Protein AF-A0A8T4KJW9-F1 (afdb_monomer)

Radius of gyration: 10.54 Å; Cα contacts (8 Å, |Δi|>4): 131; chains: 1; bounding box: 28×22×25 Å

Mean predicted aligned error: 3.79 Å

Structure (mmCIF, N/CA/C/O backbone):
data_AF-A0A8T4KJW9-F1
#
_entry.id   AF-A0A8T4KJW9-F1
#
loop_
_atom_site.group_PDB
_atom_site.id
_atom_site.type_symbol
_atom_site.label_atom_id
_atom_site.label_alt_id
_atom_site.label_comp_id
_atom_site.label_asym_id
_atom_site.label_entity_id
_atom_site.label_seq_id
_atom_site.pdbx_PDB_ins_code
_atom_site.Cartn_x
_atom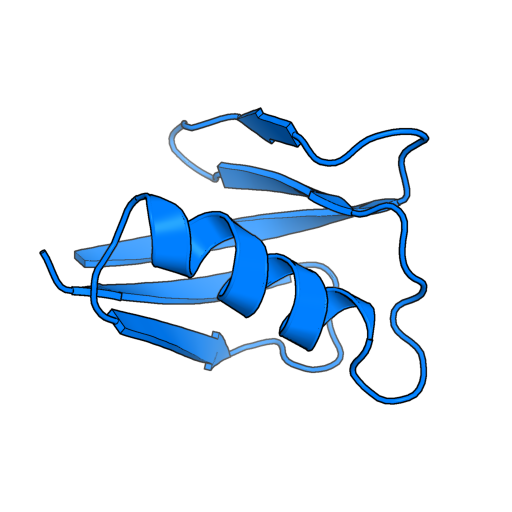_site.Cartn_y
_atom_site.Cartn_z
_atom_site.occupancy
_atom_site.B_iso_or_equiv
_atom_site.auth_seq_id
_atom_site.auth_comp_id
_atom_site.auth_asym_id
_atom_site.auth_atom_id
_atom_site.pdbx_PDB_model_num
ATOM 1 N N . MET A 1 1 ? -9.259 -2.697 8.818 1.00 90.06 1 MET A N 1
ATOM 2 C CA . MET A 1 1 ? -10.008 -3.074 7.600 1.00 90.06 1 MET A CA 1
ATOM 3 C C . MET A 1 1 ? -9.076 -3.669 6.555 1.00 90.06 1 MET A C 1
ATOM 5 O O . MET A 1 1 ? -7.929 -3.253 6.464 1.00 90.06 1 MET A O 1
ATOM 9 N N . ILE A 1 2 ? -9.560 -4.638 5.776 1.00 91.00 2 ILE A N 1
ATOM 10 C CA . ILE A 1 2 ? -8.801 -5.260 4.683 1.00 91.00 2 ILE A CA 1
ATOM 11 C C . ILE A 1 2 ? -9.374 -4.759 3.359 1.00 91.00 2 ILE A C 1
ATOM 13 O O . ILE A 1 2 ? -10.580 -4.843 3.139 1.00 91.00 2 ILE A O 1
ATOM 17 N N . VAL A 1 3 ? -8.515 -4.241 2.483 1.00 91.38 3 VAL A N 1
ATOM 18 C CA . VAL A 1 3 ? -8.894 -3.693 1.179 1.00 91.38 3 VAL A CA 1
ATOM 19 C C . VAL A 1 3 ? -8.090 -4.353 0.068 1.00 91.38 3 VAL A C 1
ATOM 21 O O . VAL A 1 3 ? -6.889 -4.597 0.193 1.00 91.38 3 VAL A O 1
ATOM 24 N N . ASN A 1 4 ? -8.749 -4.637 -1.050 1.00 92.88 4 ASN A N 1
ATOM 25 C CA . ASN A 1 4 ? -8.064 -5.061 -2.265 1.00 92.88 4 ASN A CA 1
ATOM 26 C C . ASN A 1 4 ? -7.714 -3.830 -3.091 1.00 92.88 4 ASN A C 1
ATOM 28 O O . ASN A 1 4 ? -8.541 -2.932 -3.251 1.00 92.88 4 ASN A O 1
ATOM 32 N N . CYS A 1 5 ? -6.501 -3.794 -3.633 1.00 92.38 5 CYS A N 1
ATOM 33 C CA . CYS A 1 5 ? -6.042 -2.689 -4.450 1.00 92.38 5 CYS A CA 1
ATOM 34 C C . CYS A 1 5 ? -5.260 -3.133 -5.689 1.00 92.38 5 CYS A C 1
ATOM 36 O O . CYS A 1 5 ? -4.734 -4.245 -5.782 1.00 92.38 5 CYS A O 1
ATOM 38 N N . ILE A 1 6 ? -5.197 -2.237 -6.668 1.00 92.69 6 ILE A N 1
ATOM 39 C CA . ILE A 1 6 ? -4.431 -2.383 -7.899 1.00 92.69 6 ILE A CA 1
ATOM 40 C C . ILE A 1 6 ? -3.429 -1.240 -7.965 1.00 92.69 6 ILE A C 1
ATOM 42 O O . ILE A 1 6 ? -3.798 -0.070 -7.984 1.00 92.69 6 ILE A O 1
ATOM 46 N N . VAL A 1 7 ? -2.154 -1.598 -8.038 1.00 91.25 7 VAL A N 1
ATOM 47 C CA . VAL A 1 7 ? -1.040 -0.668 -8.164 1.00 91.25 7 VAL A CA 1
ATOM 48 C C . VAL A 1 7 ? -0.768 -0.394 -9.637 1.00 91.25 7 VAL A C 1
ATOM 50 O O . VAL A 1 7 ? -0.488 -1.312 -10.417 1.00 91.25 7 VAL A O 1
ATOM 53 N N . LYS A 1 8 ? -0.835 0.880 -10.013 1.00 91.44 8 LYS A N 1
ATOM 54 C CA . LYS A 1 8 ? -0.507 1.390 -11.347 1.00 91.44 8 LYS A CA 1
ATOM 55 C C . LYS A 1 8 ? 0.669 2.352 -11.251 1.00 91.44 8 LYS A C 1
ATOM 57 O O . LYS A 1 8 ? 0.806 3.068 -10.267 1.00 91.44 8 LYS A O 1
ATOM 62 N N . LYS A 1 9 ? 1.511 2.386 -12.282 1.00 88.56 9 LYS A N 1
ATOM 63 C CA . LYS A 1 9 ? 2.537 3.426 -12.409 1.00 88.56 9 LYS A CA 1
ATOM 64 C C . LYS A 1 9 ? 1.873 4.693 -12.950 1.00 88.56 9 LYS A C 1
ATOM 66 O O . LYS A 1 9 ? 1.159 4.613 -13.946 1.00 88.56 9 LYS A O 1
ATOM 71 N N . GLY A 1 10 ? 2.102 5.828 -12.304 1.00 88.69 10 GLY A N 1
ATOM 72 C CA . GLY A 1 10 ? 1.585 7.131 -12.713 1.00 88.69 10 GLY A CA 1
ATOM 73 C C . GLY A 1 10 ? 2.590 8.246 -12.439 1.00 88.69 10 GLY A C 1
ATOM 74 O O . GLY A 1 10 ? 3.636 8.018 -11.837 1.00 88.69 10 GLY A O 1
ATOM 75 N N . SER A 1 11 ? 2.272 9.460 -12.882 1.00 86.88 11 SER A N 1
ATOM 76 C CA . SER A 1 11 ? 3.148 10.630 -12.710 1.00 86.88 11 SER A CA 1
ATOM 77 C C . SER A 1 11 ? 3.104 11.225 -11.297 1.00 86.88 11 SER A C 1
ATOM 79 O O . SER A 1 11 ? 4.005 11.965 -10.920 1.00 86.88 11 SER A O 1
ATOM 81 N N . ALA A 1 12 ? 2.071 10.908 -10.512 1.00 89.19 12 ALA A N 1
ATOM 82 C CA . ALA A 1 12 ? 1.895 11.365 -9.135 1.00 89.19 12 ALA A CA 1
ATOM 83 C C . ALA A 1 12 ? 1.247 10.269 -8.277 1.00 89.19 12 ALA A C 1
ATOM 85 O O . ALA A 1 12 ? 0.533 9.408 -8.803 1.00 89.19 12 ALA A O 1
ATOM 86 N N . PHE A 1 13 ? 1.472 10.325 -6.961 1.00 91.38 13 PHE A N 1
ATOM 87 C CA . PHE A 1 13 ? 0.804 9.426 -6.025 1.00 91.38 13 PHE A CA 1
ATOM 88 C C . PHE A 1 13 ? -0.679 9.793 -5.907 1.00 91.38 13 PHE A C 1
ATOM 90 O O . PHE A 1 13 ? -1.011 10.942 -5.613 1.00 91.38 13 PHE A O 1
ATOM 97 N N . ARG A 1 14 ? -1.574 8.835 -6.163 1.00 92.75 14 ARG A N 1
ATOM 98 C CA . ARG A 1 14 ? -3.030 9.010 -6.022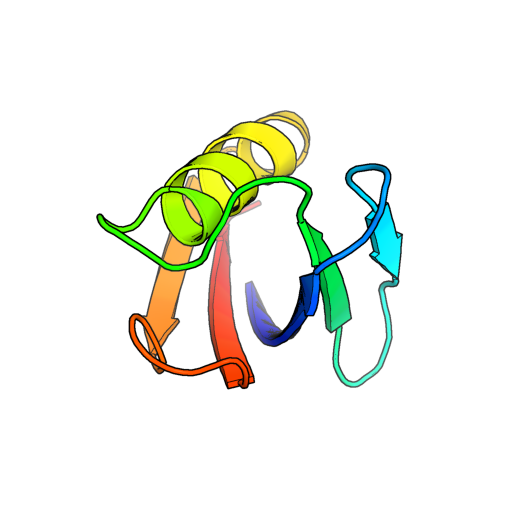 1.00 92.75 14 ARG A CA 1
ATOM 99 C C . ARG A 1 14 ? -3.677 7.721 -5.545 1.00 92.75 14 ARG A C 1
ATOM 101 O O . ARG A 1 14 ? -3.283 6.640 -5.978 1.00 92.75 14 ARG A O 1
ATOM 108 N N . VAL A 1 15 ? -4.696 7.852 -4.703 1.00 92.00 15 VAL A N 1
ATOM 109 C CA . VAL A 1 15 ? -5.484 6.730 -4.188 1.00 92.00 15 VAL A CA 1
ATOM 110 C C . VAL A 1 15 ? -6.946 6.962 -4.541 1.00 92.00 15 VAL A C 1
ATOM 112 O O . VAL A 1 15 ? -7.584 7.869 -4.016 1.00 92.00 15 VAL A O 1
ATOM 115 N N . GLU A 1 16 ? -7.481 6.132 -5.427 1.00 92.50 16 GLU A N 1
ATOM 116 C CA . GLU A 1 16 ? -8.906 6.104 -5.749 1.00 92.50 16 GLU A CA 1
ATOM 117 C C . GLU A 1 16 ? -9.571 5.017 -4.902 1.00 92.50 16 GLU A C 1
ATOM 119 O O . GLU A 1 16 ? -9.327 3.823 -5.101 1.00 92.50 16 GLU A O 1
ATOM 124 N N . LYS A 1 17 ? -10.377 5.436 -3.919 1.00 91.12 17 LYS A N 1
ATOM 125 C CA . LYS A 1 17 ? -11.095 4.543 -3.000 1.00 91.12 17 LYS A CA 1
ATOM 126 C C . LYS A 1 17 ? -12.398 4.083 -3.671 1.00 91.12 17 LYS A C 1
ATOM 128 O O . LYS A 1 17 ? -13.209 4.902 -4.087 1.00 91.12 17 LYS A O 1
ATOM 133 N N . GLY A 1 18 ? -12.596 2.772 -3.776 1.00 88.62 18 GLY A N 1
ATOM 134 C CA . GLY A 1 18 ? -13.777 2.141 -4.380 1.00 88.62 18 GLY A CA 1
ATOM 135 C C . GLY A 1 18 ? -13.902 0.682 -3.932 1.00 88.62 18 GLY A C 1
ATOM 136 O O . GLY A 1 18 ? -13.252 0.289 -2.965 1.00 88.62 18 GLY A O 1
ATOM 137 N N . ALA A 1 19 ? -14.680 -0.144 -4.643 1.00 87.69 19 ALA A N 1
ATOM 138 C CA . ALA A 1 19 ? -14.773 -1.586 -4.350 1.00 87.69 19 ALA A CA 1
ATOM 139 C C . ALA A 1 19 ? -13.407 -2.299 -4.444 1.00 87.69 19 ALA A C 1
ATOM 141 O O . ALA A 1 19 ? -13.101 -3.204 -3.670 1.00 87.69 19 ALA A O 1
ATOM 142 N N . VAL A 1 20 ? -12.561 -1.842 -5.371 1.00 91.56 20 VAL A N 1
ATOM 143 C CA . VAL A 1 20 ? -11.135 -2.165 -5.445 1.00 91.56 20 VAL A CA 1
ATOM 144 C C . VAL A 1 20 ? -10.390 -0.845 -5.549 1.00 91.56 20 VAL A C 1
ATOM 146 O O . VAL A 1 20 ? -10.667 -0.047 -6.443 1.00 91.56 20 VAL A O 1
ATOM 149 N N . TRP A 1 21 ? -9.461 -0.595 -4.633 1.00 93.12 21 TRP A N 1
ATOM 150 C CA . TRP A 1 21 ? -8.725 0.664 -4.614 1.00 93.12 21 TRP A CA 1
ATOM 151 C C . TRP A 1 21 ? -7.737 0.710 -5.775 1.00 93.12 21 TRP A C 1
ATOM 153 O O . TRP A 1 21 ? -7.033 -0.265 -6.032 1.00 93.12 21 TRP A O 1
ATOM 163 N N . THR A 1 22 ? -7.624 1.841 -6.459 1.00 93.19 22 THR A N 1
ATOM 164 C CA . THR A 1 22 ? -6.557 2.038 -7.448 1.00 93.19 22 THR A CA 1
ATOM 165 C C . THR A 1 22 ? -5.503 2.950 -6.849 1.00 93.19 22 THR A C 1
ATOM 167 O O . THR A 1 22 ? -5.798 4.082 -6.481 1.00 93.19 22 THR A O 1
ATOM 170 N N . ILE A 1 23 ? -4.276 2.444 -6.718 1.00 92.12 23 ILE A N 1
ATOM 171 C CA . ILE A 1 23 ? -3.153 3.202 -6.169 1.00 92.12 23 ILE A CA 1
ATOM 172 C C . ILE A 1 23 ? -2.167 3.481 -7.294 1.00 92.12 23 ILE A C 1
ATOM 174 O O . ILE A 1 23 ? -1.499 2.578 -7.801 1.00 92.12 23 ILE A O 1
ATOM 178 N N . CYS A 1 24 ? -2.077 4.742 -7.685 1.00 93.69 24 CYS A N 1
ATOM 179 C CA . CYS A 1 24 ? -1.055 5.221 -8.596 1.00 93.69 24 CYS A CA 1
ATOM 180 C C . CYS A 1 24 ? 0.210 5.522 -7.793 1.00 93.69 24 CYS A C 1
ATOM 182 O O . CYS A 1 24 ? 0.175 6.320 -6.862 1.00 93.69 24 CYS A O 1
ATOM 184 N N . VAL A 1 25 ? 1.318 4.878 -8.149 1.00 93.12 25 VAL A N 1
ATOM 185 C CA . VAL A 1 25 ? 2.648 5.104 -7.574 1.00 93.12 25 VAL A CA 1
ATOM 186 C C . VAL A 1 25 ? 3.564 5.721 -8.619 1.00 93.12 25 VAL A C 1
ATOM 188 O O . VAL A 1 25 ? 3.454 5.419 -9.809 1.00 93.12 25 VAL A O 1
ATOM 191 N N . THR A 1 26 ? 4.482 6.569 -8.173 1.00 92.06 26 THR A N 1
ATOM 192 C CA . THR A 1 26 ? 5.529 7.130 -9.037 1.00 92.06 26 THR A CA 1
ATOM 193 C C . THR A 1 26 ? 6.743 6.213 -9.086 1.00 92.06 26 THR A C 1
ATOM 195 O O . THR A 1 26 ? 7.405 6.101 -10.118 1.00 92.06 26 THR A O 1
ATOM 198 N N . GLU A 1 27 ? 7.004 5.514 -7.981 1.00 88.38 27 GLU A N 1
ATOM 199 C CA . GLU A 1 27 ? 8.136 4.614 -7.846 1.00 88.38 27 GLU A CA 1
ATOM 200 C C . GLU A 1 27 ? 7.933 3.299 -8.618 1.00 88.38 27 GLU A C 1
ATOM 202 O O . GLU A 1 27 ? 6.817 2.771 -8.705 1.00 88.38 27 GLU A O 1
ATOM 207 N N . PRO A 1 28 ? 9.017 2.715 -9.157 1.00 85.25 28 PRO A N 1
ATOM 208 C CA . PRO A 1 28 ? 8.965 1.402 -9.782 1.00 85.25 28 PRO A CA 1
ATOM 209 C C . PRO A 1 28 ? 8.674 0.294 -8.756 1.00 85.25 28 PRO A C 1
ATOM 211 O O . PR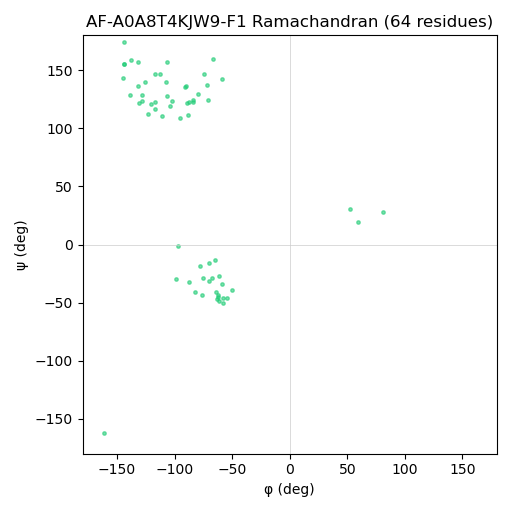O A 1 28 ? 8.902 0.430 -7.552 1.00 85.25 28 PRO A O 1
ATOM 214 N N . ALA A 1 29 ? 8.196 -0.854 -9.245 1.00 82.06 29 ALA A N 1
ATOM 215 C CA . ALA A 1 29 ? 7.989 -2.044 -8.413 1.00 82.06 29 ALA A CA 1
ATOM 216 C C . ALA A 1 29 ? 9.309 -2.701 -7.958 1.00 82.06 29 ALA A C 1
ATOM 218 O O . ALA A 1 29 ? 9.308 -3.501 -7.022 1.00 82.06 29 ALA A O 1
ATOM 219 N N . GLU A 1 30 ? 10.427 -2.356 -8.601 1.00 81.44 30 GLU A N 1
ATOM 220 C CA . GLU A 1 30 ?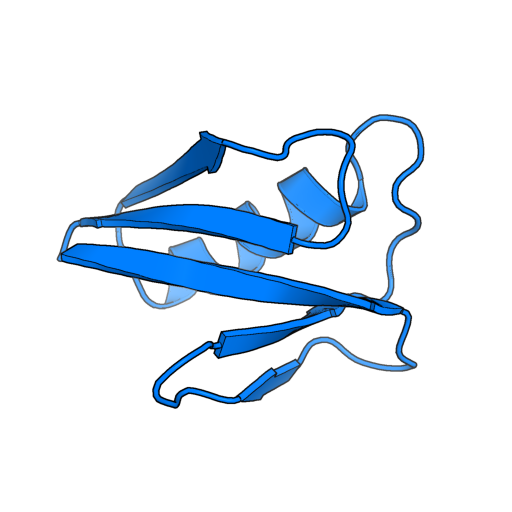 11.759 -2.869 -8.288 1.00 81.44 30 GLU A CA 1
ATOM 221 C C . GLU A 1 30 ? 12.169 -2.559 -6.847 1.00 81.44 30 GLU A C 1
ATOM 223 O O . GLU A 1 30 ? 11.879 -1.489 -6.306 1.00 81.44 30 GLU A O 1
ATOM 228 N N . ASN A 1 31 ? 12.859 -3.510 -6.212 1.00 80.56 31 ASN A N 1
ATOM 229 C CA . ASN A 1 31 ? 13.375 -3.375 -4.847 1.00 80.56 31 ASN A CA 1
ATOM 230 C C . ASN A 1 31 ? 12.321 -2.942 -3.809 1.00 80.56 31 ASN A C 1
ATOM 232 O O . ASN A 1 31 ? 12.644 -2.262 -2.834 1.00 80.56 31 ASN A O 1
ATOM 236 N N . ASN A 1 32 ? 11.050 -3.315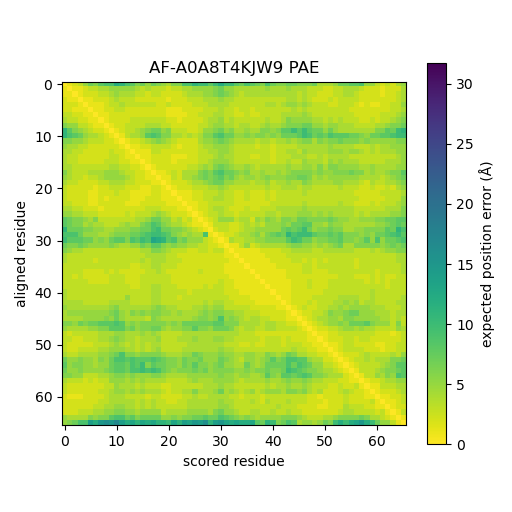 -4.004 1.00 83.56 32 ASN A N 1
ATOM 237 C CA . ASN A 1 32 ? 9.931 -2.931 -3.137 1.00 83.56 32 ASN A CA 1
ATOM 238 C C . ASN A 1 32 ? 9.705 -1.410 -3.011 1.00 83.56 32 ASN A C 1
ATOM 240 O O . ASN A 1 32 ? 9.030 -0.981 -2.071 1.00 83.56 32 ASN A O 1
ATOM 244 N N . ARG A 1 33 ? 10.217 -0.578 -3.930 1.00 87.56 33 ARG A N 1
ATOM 245 C CA . ARG A 1 33 ? 10.079 0.886 -3.826 1.00 87.56 33 ARG A CA 1
ATOM 246 C C . ARG A 1 33 ? 8.623 1.340 -3.883 1.00 87.56 33 ARG A C 1
ATOM 248 O O . ARG A 1 33 ? 8.187 2.056 -2.985 1.00 87.56 33 ARG A O 1
ATOM 255 N N . ALA A 1 34 ? 7.842 0.824 -4.833 1.00 88.00 34 ALA A N 1
ATOM 256 C CA . ALA A 1 34 ? 6.396 1.053 -4.891 1.00 88.00 34 ALA A CA 1
ATOM 257 C C . ALA A 1 34 ? 5.687 0.668 -3.580 1.00 88.00 34 ALA A C 1
ATOM 259 O O . ALA A 1 34 ? 4.896 1.442 -3.053 1.00 88.00 34 ALA A O 1
ATOM 260 N N . ASN A 1 35 ? 6.000 -0.502 -3.012 1.00 89.38 35 ASN A N 1
ATOM 261 C CA . ASN A 1 35 ? 5.397 -0.968 -1.758 1.00 89.38 35 ASN A CA 1
ATOM 262 C C . ASN A 1 35 ? 5.723 -0.025 -0.589 1.00 89.38 35 ASN A C 1
ATOM 264 O O . ASN A 1 35 ? 4.838 0.323 0.189 1.00 89.38 35 ASN A O 1
ATOM 268 N N . ARG A 1 36 ? 6.979 0.427 -0.491 1.00 90.44 36 ARG A N 1
ATOM 269 C CA . ARG A 1 36 ? 7.408 1.395 0.527 1.00 90.44 36 ARG A CA 1
ATOM 270 C C . ARG A 1 36 ? 6.722 2.746 0.357 1.00 90.44 36 ARG A C 1
ATOM 272 O O . ARG A 1 36 ? 6.314 3.324 1.356 1.00 90.44 36 ARG A O 1
ATOM 279 N N . GLN A 1 37 ? 6.568 3.230 -0.877 1.00 91.38 37 GLN A N 1
ATOM 280 C CA . GLN A 1 37 ? 5.842 4.471 -1.153 1.00 91.38 37 GLN A CA 1
ATOM 281 C C . GLN A 1 37 ? 4.376 4.358 -0.724 1.00 91.38 37 GLN A C 1
ATOM 283 O O . GLN A 1 37 ? 3.879 5.246 -0.044 1.00 91.38 37 GLN A O 1
ATOM 288 N N . ILE A 1 38 ? 3.711 3.247 -1.060 1.00 90.56 38 ILE A N 1
ATOM 289 C CA . ILE A 1 38 ? 2.318 2.986 -0.671 1.00 90.56 38 ILE A CA 1
ATOM 290 C C . ILE A 1 38 ? 2.165 3.027 0.847 1.00 90.56 38 ILE A C 1
ATOM 292 O O . ILE A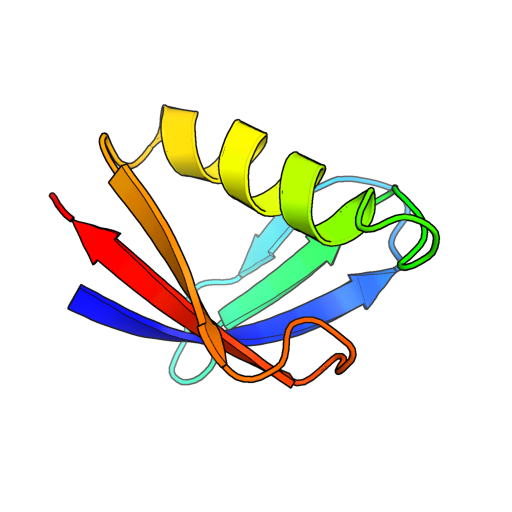 1 38 ? 1.295 3.733 1.342 1.00 90.56 38 ILE A O 1
ATOM 296 N N . ILE A 1 39 ? 3.017 2.299 1.575 1.00 90.75 39 ILE A N 1
ATOM 297 C CA . ILE A 1 39 ? 2.982 2.276 3.042 1.00 90.75 39 ILE A CA 1
ATOM 298 C C . ILE A 1 39 ? 3.246 3.679 3.590 1.00 90.75 39 ILE A C 1
ATOM 300 O O . ILE A 1 39 ? 2.466 4.153 4.397 1.00 90.75 39 ILE A O 1
ATOM 304 N N . LYS A 1 40 ? 4.285 4.377 3.113 1.00 91.50 40 LYS A N 1
ATOM 305 C CA . LYS A 1 40 ? 4.644 5.723 3.586 1.00 91.50 40 LYS A CA 1
ATOM 306 C C . LYS A 1 40 ? 3.509 6.733 3.416 1.00 91.50 40 LYS A C 1
ATOM 308 O O . LYS A 1 40 ? 3.243 7.498 4.336 1.00 91.50 40 LYS A O 1
ATOM 313 N N . GLU A 1 41 ? 2.872 6.754 2.249 1.00 91.38 41 GLU A N 1
ATOM 314 C CA . GLU A 1 41 ? 1.813 7.719 1.957 1.00 91.38 41 GLU A CA 1
ATOM 315 C C . GLU A 1 41 ? 0.503 7.347 2.658 1.00 91.38 41 GLU A C 1
ATOM 317 O O . GLU A 1 41 ? -0.109 8.210 3.279 1.00 91.38 41 GLU A O 1
ATOM 322 N N . LEU A 1 42 ? 0.107 6.068 2.656 1.00 89.69 42 LEU A N 1
ATOM 323 C CA . LEU A 1 42 ? -1.086 5.623 3.385 1.00 89.69 42 LEU A CA 1
ATOM 324 C C . LEU A 1 42 ? -0.907 5.719 4.903 1.00 89.69 42 LEU A C 1
ATOM 326 O O . LEU A 1 42 ? -1.888 5.953 5.599 1.00 89.69 42 LEU A O 1
ATOM 330 N N . SER A 1 43 ? 0.321 5.602 5.421 1.00 90.00 43 SER A N 1
ATOM 331 C CA . SER A 1 43 ? 0.610 5.782 6.848 1.00 90.00 43 SER A CA 1
ATOM 332 C C . SER A 1 43 ? 0.366 7.209 7.349 1.00 90.00 43 SER A C 1
ATOM 334 O O . SER A 1 43 ? 0.330 7.431 8.554 1.00 90.00 43 SER A O 1
ATOM 336 N N . ARG A 1 44 ? 0.187 8.186 6.448 1.00 88.75 44 ARG A N 1
ATOM 337 C CA . ARG A 1 44 ? -0.250 9.542 6.817 1.00 88.75 44 ARG A CA 1
ATOM 338 C C . ARG A 1 44 ? -1.736 9.608 7.161 1.00 88.75 44 ARG A C 1
ATOM 340 O O . ARG A 1 44 ? -2.130 10.474 7.931 1.00 88.75 44 ARG A O 1
ATOM 347 N N . GLU A 1 45 ? -2.544 8.729 6.570 1.00 86.25 45 GLU A N 1
ATOM 348 C CA . GLU A 1 45 ? -3.992 8.651 6.799 1.00 86.25 45 GLU A CA 1
ATOM 349 C C . GLU A 1 45 ? -4.364 7.546 7.797 1.00 86.25 45 GLU A C 1
ATOM 351 O O . GLU A 1 45 ? -5.371 7.666 8.489 1.00 86.25 45 GLU A O 1
ATOM 356 N N . TYR A 1 46 ? -3.569 6.474 7.870 1.00 88.69 46 TYR A N 1
ATOM 357 C CA . TYR A 1 46 ? -3.829 5.299 8.699 1.00 88.69 46 TYR A CA 1
ATOM 358 C C . TYR A 1 46 ? -2.608 4.974 9.566 1.00 88.69 46 TYR A C 1
ATOM 360 O O . TYR A 1 46 ? -1.518 4.803 9.024 1.00 88.69 46 TYR A O 1
ATOM 368 N N . PRO A 1 47 ? -2.746 4.809 10.889 1.00 87.12 47 PRO A N 1
ATOM 369 C CA . PRO A 1 47 ? -1.603 4.573 11.773 1.00 87.12 47 PRO A CA 1
ATOM 370 C C . PRO A 1 47 ? -0.834 3.281 11.459 1.00 87.12 47 PRO A C 1
ATOM 372 O O . PRO A 1 47 ? 0.369 3.210 11.708 1.00 87.12 47 PRO A O 1
ATOM 375 N N . SER A 1 48 ? -1.483 2.267 10.874 1.00 88.25 48 SER A N 1
ATOM 376 C CA . SER A 1 48 ? -0.798 1.047 10.442 1.00 88.25 48 SER A CA 1
ATOM 377 C C . SER A 1 48 ? -1.297 0.555 9.090 1.00 88.25 48 SER A C 1
ATOM 379 O O . SER A 1 48 ? -2.497 0.381 8.866 1.00 88.25 48 SER A O 1
ATOM 381 N N . VAL A 1 49 ? -0.343 0.312 8.190 1.00 92.12 49 VAL A N 1
ATOM 382 C CA . VAL A 1 49 ? -0.581 -0.142 6.820 1.00 92.12 49 VAL A CA 1
ATOM 383 C C . VAL A 1 49 ? 0.317 -1.331 6.530 1.00 92.12 49 VAL A C 1
ATOM 385 O O . VAL A 1 49 ? 1.544 -1.231 6.587 1.00 92.12 49 VAL A O 1
ATOM 388 N N . ARG A 1 50 ? -0.284 -2.463 6.173 1.00 91.00 50 ARG A N 1
ATOM 389 C CA . ARG A 1 50 ? 0.437 -3.706 5.904 1.00 91.00 50 ARG A CA 1
ATOM 390 C C . ARG A 1 50 ? -0.018 -4.336 4.599 1.00 91.00 50 ARG A C 1
ATOM 392 O O . ARG A 1 50 ? -1.203 -4.436 4.311 1.00 91.00 50 ARG A O 1
ATOM 399 N N . ILE A 1 51 ? 0.934 -4.809 3.802 1.00 90.31 51 ILE A N 1
ATOM 400 C CA . ILE A 1 51 ? 0.638 -5.573 2.586 1.00 90.31 51 ILE A CA 1
ATOM 401 C C . ILE A 1 51 ? 0.530 -7.048 2.978 1.00 90.31 51 ILE A C 1
ATOM 403 O O . ILE A 1 51 ? 1.532 -7.660 3.341 1.00 90.31 51 ILE A O 1
ATOM 407 N N . LEU A 1 52 ? -0.674 -7.619 2.911 1.00 89.00 52 LEU A N 1
ATOM 408 C CA . LEU A 1 52 ? -0.918 -9.025 3.245 1.00 89.00 52 LEU A CA 1
ATOM 409 C C . LEU A 1 52 ? -0.577 -9.959 2.080 1.00 89.00 52 LEU A C 1
ATOM 411 O O . LEU A 1 52 ? -0.025 -11.038 2.283 1.00 89.00 52 LEU A O 1
ATOM 415 N N . ARG A 1 53 ? -0.923 -9.565 0.846 1.00 88.00 53 ARG A N 1
ATOM 416 C CA . ARG A 1 53 ? -0.716 -10.376 -0.366 1.00 88.00 53 ARG A CA 1
ATOM 417 C C . ARG A 1 53 ? -0.345 -9.519 -1.568 1.00 88.00 53 ARG A C 1
ATOM 419 O O . ARG A 1 53 ? -0.696 -8.344 -1.649 1.00 88.00 53 ARG A O 1
ATOM 426 N N . GLY A 1 54 ? 0.342 -10.141 -2.527 1.00 82.88 54 GLY A N 1
ATOM 427 C CA . GLY A 1 54 ? 0.677 -9.514 -3.805 1.00 82.88 54 GLY A CA 1
ATOM 428 C C . GLY A 1 54 ? 1.898 -8.597 -3.757 1.00 82.88 54 GLY A C 1
ATOM 429 O O . GLY A 1 54 ? 1.988 -7.680 -4.563 1.00 82.88 54 GLY A O 1
ATOM 430 N N . ALA A 1 55 ? 2.865 -8.819 -2.858 1.00 78.38 55 ALA A N 1
ATOM 431 C CA . ALA A 1 55 ? 4.075 -7.989 -2.757 1.00 78.38 55 ALA A CA 1
ATOM 432 C C . ALA A 1 55 ? 4.787 -7.780 -4.113 1.00 78.38 55 ALA A C 1
ATOM 434 O O . ALA A 1 55 ? 5.162 -6.650 -4.428 1.00 78.38 55 ALA A O 1
ATOM 435 N N . SER A 1 56 ? 4.837 -8.819 -4.952 1.00 82.94 56 SER A N 1
ATOM 436 C CA . SER A 1 56 ? 5.421 -8.785 -6.305 1.00 82.94 56 SER A CA 1
ATOM 437 C C . SER A 1 56 ? 4.400 -8.577 -7.434 1.00 82.94 56 SER A C 1
ATOM 439 O O . SER A 1 56 ? 4.774 -8.524 -8.600 1.00 82.94 56 SER A O 1
ATOM 441 N N . SER A 1 57 ? 3.106 -8.468 -7.117 1.00 85.75 57 SER A N 1
ATOM 442 C CA . SER A 1 57 ? 2.027 -8.302 -8.098 1.00 85.75 57 SER A CA 1
ATOM 443 C C . SER A 1 57 ? 1.471 -6.880 -8.091 1.00 85.75 57 SER A C 1
ATOM 445 O O . SER A 1 57 ? 1.567 -6.151 -7.102 1.00 85.75 57 SER A O 1
ATOM 447 N N . ARG A 1 58 ? 0.853 -6.480 -9.207 1.00 86.62 58 ARG A N 1
ATOM 448 C CA . ARG A 1 58 ? 0.085 -5.229 -9.296 1.00 86.62 58 ARG A CA 1
ATOM 449 C C . ARG A 1 58 ? -1.204 -5.311 -8.485 1.00 86.62 58 ARG A C 1
ATOM 451 O O . ARG A 1 58 ? -1.642 -4.301 -7.960 1.00 86.62 58 ARG A O 1
ATOM 458 N N . LYS A 1 59 ? -1.803 -6.496 -8.363 1.00 90.81 59 LYS A N 1
ATOM 459 C CA . LYS A 1 59 ? -2.974 -6.723 -7.508 1.00 90.81 59 LYS A CA 1
ATOM 460 C C . LYS A 1 59 ? -2.486 -7.066 -6.106 1.00 90.81 59 LYS A C 1
ATOM 462 O O . LYS A 1 59 ? -1.721 -8.018 -5.950 1.00 90.81 59 LYS A O 1
ATOM 467 N N . LYS A 1 60 ? -2.906 -6.293 -5.110 1.00 90.88 60 LYS A N 1
ATOM 468 C CA . LYS A 1 60 ? -2.466 -6.431 -3.722 1.00 90.88 60 LYS A CA 1
ATOM 469 C C . LYS A 1 60 ? -3.657 -6.425 -2.780 1.00 90.88 60 LYS A C 1
ATOM 471 O O . LYS A 1 60 ? -4.715 -5.888 -3.097 1.00 90.88 60 LYS A O 1
ATOM 476 N N . THR A 1 61 ? -3.448 -6.993 -1.605 1.00 91.75 61 THR A N 1
ATOM 477 C CA . THR A 1 61 ? -4.387 -6.888 -0.489 1.00 91.75 61 THR A CA 1
ATOM 478 C C . THR A 1 61 ? -3.675 -6.159 0.637 1.00 91.75 61 THR A C 1
ATOM 480 O O . THR A 1 61 ? -2.597 -6.585 1.063 1.00 91.75 61 THR A O 1
ATOM 483 N N . LEU A 1 62 ? -4.253 -5.045 1.074 1.00 91.19 62 LEU A N 1
ATOM 484 C CA . LEU A 1 62 ? -3.741 -4.200 2.142 1.00 91.19 62 LEU A CA 1
ATOM 485 C C . LEU A 1 62 ? -4.611 -4.362 3.382 1.00 91.19 62 LEU A C 1
ATOM 487 O O . LEU A 1 62 ? -5.834 -4.406 3.299 1.00 91.19 62 LEU A O 1
ATOM 491 N N . GLU A 1 63 ? -3.968 -4.411 4.531 1.00 91.56 63 GLU A N 1
ATOM 492 C CA . GLU A 1 63 ? -4.583 -4.256 5.835 1.00 91.56 63 GLU A CA 1
ATOM 493 C C . GLU A 1 63 ? -4.286 -2.842 6.328 1.00 91.56 63 GLU A C 1
ATOM 495 O O . GLU A 1 63 ? -3.130 -2.423 6.384 1.00 91.56 63 GLU A O 1
ATOM 500 N N . LEU A 1 64 ? -5.346 -2.101 6.630 1.00 89.19 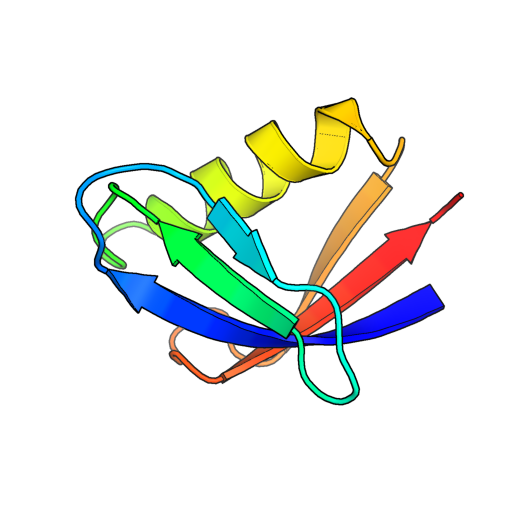64 LEU A N 1
ATOM 501 C CA . LEU A 1 64 ? -5.307 -0.743 7.159 1.00 89.19 64 LEU A CA 1
ATOM 502 C C . LEU A 1 64 ? -5.940 -0.782 8.546 1.00 89.19 64 LEU A C 1
ATOM 504 O O . LEU A 1 64 ? -7.120 -1.122 8.657 1.00 89.19 64 LEU A O 1
ATOM 508 N N . LEU A 1 65 ? -5.189 -0.478 9.597 1.00 86.31 65 LEU A N 1
ATOM 509 C CA . LEU A 1 65 ? -5.760 -0.338 10.937 1.00 86.31 65 LEU A CA 1
ATOM 510 C C . LEU A 1 65 ? -6.151 1.132 11.161 1.00 86.31 65 LEU A C 1
ATOM 512 O O . LEU A 1 65 ? -5.381 2.006 10.753 1.00 86.31 65 LEU A O 1
ATOM 516 N N . PRO A 1 66 ? -7.348 1.394 11.718 1.00 72.50 66 PRO A N 1
ATOM 517 C CA . PRO A 1 66 ? -7.750 2.732 12.136 1.00 72.50 66 PRO A CA 1
ATOM 518 C C . PRO A 1 66 ? -6.916 3.236 13.317 1.00 72.50 66 PRO A C 1
ATOM 520 O O . PRO A 1 66 ? -6.342 2.394 14.047 1.00 72.50 66 PRO A O 1
#

Nearest PDB structures (foldseek):
  1yh5-assembly1_A  TM=8.015E-01  e=1.349E-03  Escherichia coli O157:H7 str. EDL933
  4dcm-assembly1_A  TM=5.417E-01  e=6.118E+00  Escherichia coli K-12
  8c8h-assembly1_I  TM=3.827E-01  e=3.119E+00  Vaccinia virus GLV-1h68
  5h7j-assembly2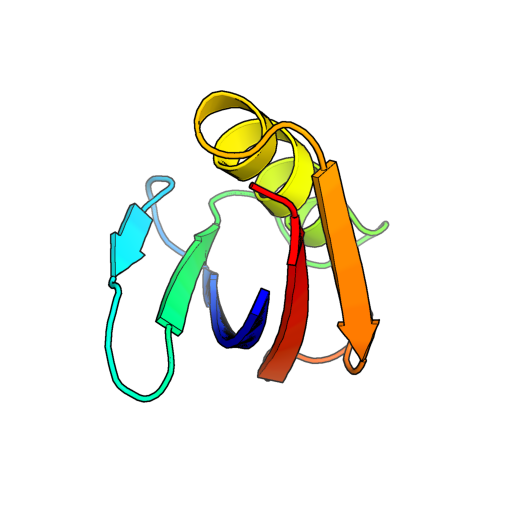_B  TM=3.694E-01  e=7.000E+00  Pyrococcus horikoshii OT3
  3f0n-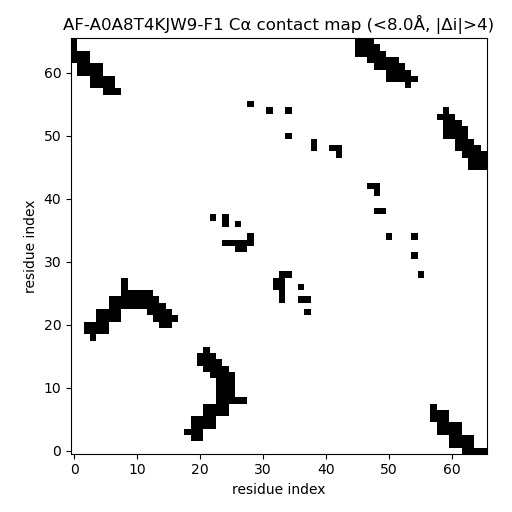assembly1_B  TM=4.105E-01  e=8.568E+00  Mus musculus

pLDDT: mean 88.99, std 3.89, range [72.5, 93.69]

Sequence (66 aa):
MIVNCIVKKGSAFRVEKGAVWTICVTEPAENNRANRQIIKELSREYPSVRILRGASSRKKTLELLP

Solvent-accessible surface area (backbone atoms only — not comparable to full-atom values): 3680 Å² total; per-residue (Å²): 88,77,47,46,33,38,55,42,82,39,97,50,76,46,77,48,84,61,96,55,24,41,36,27,28,61,50,56,72,64,94,51,41,28,59,52,50,52,37,59,59,48,40,75,81,23,83,39,58,43,78,78,42,38,92,93,47,50,57,30,32,36,38,41,39,124

Foldseek 3Di:
DKAKEFEDADPDFDWDDDNYIYTHDPDDLPPLPRVVVVQVVVCVVAVGKDWPDQSPHRITMIDGHD

Secondary structure (DSSP, 8-state):
-EEEEEEEE-SS-EEE-SSSEEEEESS-SGGGHHHHHHHHHHTTTSSEEEEEE-TTSSEEEEEEE-